Protein AF-A0A6C0DXR7-F1 (afdb_monomer_lite)

Secondary structure (DSSP, 8-state):
---HHHHHHHHHHS-HHHHHHHHHHH-HHHHHHHHHHHHHHHHTHHHHHHHHHHHHH-TT--S-HHHHHHHHHHHHHHHHHHHHHHHHTSTT-----GGGSSS--

Structure (mmCIF, N/CA/C/O backbone):
data_AF-A0A6C0DXR7-F1
#
_entry.id   AF-A0A6C0DXR7-F1
#
loop_
_atom_site.group_PDB
_atom_site.id
_atom_site.type_symbol
_atom_site.label_atom_id
_atom_site.label_alt_id
_atom_site.label_comp_id
_atom_site.label_asym_id
_atom_site.label_entity_id
_atom_site.label_seq_id
_atom_site.pdbx_PDB_ins_code
_atom_site.Cartn_x
_atom_site.Cartn_y
_atom_site.Cartn_z
_atom_site.occupancy
_atom_site.B_iso_or_equiv
_atom_site.auth_seq_id
_atom_site.auth_comp_id
_atom_site.auth_asym_id
_atom_site.auth_atom_id
_atom_site.pdbx_PDB_model_num
ATOM 1 N N . MET A 1 1 ? -0.150 15.541 30.740 1.00 48.19 1 MET A N 1
ATOM 2 C CA . MET A 1 1 ? -0.244 15.213 29.303 1.00 48.19 1 MET A CA 1
ATOM 3 C C . MET A 1 1 ? 1.133 14.755 28.871 1.00 48.19 1 MET A C 1
ATOM 5 O O . MET A 1 1 ? 2.091 15.410 29.255 1.00 48.19 1 MET A O 1
ATOM 9 N N . MET A 1 2 ? 1.237 13.600 28.217 1.00 57.97 2 MET A N 1
ATOM 10 C CA . MET A 1 2 ? 2.520 13.072 27.741 1.00 57.97 2 MET A CA 1
ATOM 11 C C . MET A 1 2 ? 2.942 13.872 26.506 1.00 57.97 2 MET A C 1
ATOM 13 O O . MET A 1 2 ? 2.098 14.107 25.642 1.00 57.97 2 MET A O 1
ATOM 17 N N . ASN A 1 3 ? 4.187 14.348 26.462 1.00 74.56 3 ASN A N 1
ATOM 18 C CA . ASN A 1 3 ? 4.660 15.203 25.374 1.00 74.56 3 ASN A CA 1
ATOM 19 C C . ASN A 1 3 ? 4.837 14.384 24.088 1.00 74.56 3 ASN A C 1
ATOM 21 O O . ASN A 1 3 ? 5.192 13.206 24.133 1.00 74.56 3 ASN A O 1
ATOM 25 N N . ASP A 1 4 ? 4.658 15.017 22.927 1.00 69.50 4 ASP A N 1
ATOM 26 C CA . ASP A 1 4 ? 4.843 14.364 21.620 1.00 69.50 4 ASP A CA 1
ATOM 27 C C . ASP A 1 4 ? 6.261 13.786 21.445 1.00 69.50 4 ASP A C 1
ATOM 29 O O . ASP A 1 4 ? 6.450 12.758 20.793 1.00 69.50 4 ASP A O 1
ATOM 33 N N . MET A 1 5 ? 7.249 14.392 22.111 1.00 68.38 5 MET A N 1
ATOM 34 C CA . MET A 1 5 ? 8.630 13.906 22.173 1.00 68.38 5 MET A CA 1
ATOM 35 C C . MET A 1 5 ? 8.752 12.573 22.930 1.00 68.38 5 MET A C 1
ATOM 37 O O . MET A 1 5 ? 9.492 11.686 22.500 1.00 68.38 5 MET A O 1
ATOM 41 N N . ASP A 1 6 ? 7.985 12.386 24.008 1.00 68.56 6 ASP A N 1
ATOM 42 C CA . ASP A 1 6 ? 7.963 11.126 24.757 1.00 68.56 6 ASP A CA 1
ATOM 43 C C . ASP A 1 6 ? 7.334 10.014 23.912 1.00 68.56 6 ASP A C 1
ATOM 45 O O . ASP A 1 6 ? 7.798 8.876 23.927 1.00 68.56 6 ASP A O 1
ATOM 49 N N . LYS A 1 7 ? 6.307 10.343 23.119 1.00 67.00 7 LYS A N 1
ATOM 50 C CA . LYS A 1 7 ? 5.664 9.399 22.198 1.00 67.00 7 LYS A CA 1
ATOM 51 C C . LYS A 1 7 ? 6.603 8.964 21.068 1.00 67.00 7 LYS A C 1
ATOM 53 O O . LYS A 1 7 ? 6.670 7.771 20.780 1.00 67.00 7 LYS A O 1
ATOM 58 N N . LEU A 1 8 ? 7.341 9.903 20.471 1.00 70.81 8 LEU A N 1
ATOM 59 C CA . LEU A 1 8 ? 8.333 9.618 19.428 1.00 70.81 8 LEU A CA 1
ATOM 60 C C . LEU A 1 8 ? 9.482 8.753 19.963 1.00 70.81 8 LEU A C 1
ATOM 62 O O . LEU A 1 8 ? 9.859 7.760 19.347 1.00 70.81 8 LEU A O 1
ATOM 66 N N . THR A 1 9 ? 9.990 9.092 21.148 1.00 75.06 9 THR A N 1
ATOM 67 C CA . THR A 1 9 ? 11.027 8.311 21.837 1.00 75.06 9 THR A CA 1
ATOM 68 C C . THR A 1 9 ? 10.540 6.880 22.070 1.00 75.06 9 THR A C 1
ATOM 70 O O . THR A 1 9 ? 11.209 5.907 21.734 1.00 75.06 9 THR A O 1
ATOM 73 N N . MET A 1 10 ? 9.316 6.730 22.565 1.00 74.19 10 MET A N 1
ATOM 74 C CA . MET A 1 10 ? 8.694 5.428 22.776 1.00 74.19 10 MET A CA 1
ATOM 75 C C . MET A 1 10 ? 8.510 4.622 21.480 1.00 74.19 10 MET A C 1
ATOM 77 O O . MET A 1 10 ? 8.690 3.407 21.501 1.00 74.19 10 MET A O 1
ATOM 81 N N . GLU A 1 11 ? 8.193 5.267 20.358 1.00 68.06 11 GLU A N 1
ATOM 82 C CA . GLU A 1 11 ? 8.079 4.623 19.042 1.00 68.06 11 GLU A CA 1
ATOM 83 C C . GLU A 1 11 ? 9.422 4.101 18.517 1.00 68.06 11 GLU A C 1
ATOM 85 O O . GLU A 1 11 ? 9.471 3.032 17.910 1.00 68.06 11 GLU A O 1
ATOM 90 N N . MET A 1 12 ? 10.513 4.816 18.800 1.00 69.50 12 MET A N 1
ATOM 91 C CA . MET A 1 12 ? 11.860 4.422 18.386 1.00 69.50 12 MET A CA 1
ATOM 92 C C . MET A 1 12 ? 12.477 3.341 19.284 1.00 69.50 12 MET A C 1
ATOM 94 O O . MET A 1 12 ? 13.172 2.459 18.782 1.00 69.50 12 MET A O 1
ATOM 98 N N . PHE A 1 13 ? 12.231 3.384 20.599 1.00 73.38 13 PHE A N 1
ATOM 99 C CA . PHE A 1 13 ? 12.910 2.510 21.565 1.00 73.38 13 PHE A CA 1
ATOM 100 C C . PHE A 1 13 ? 12.098 1.286 22.016 1.00 73.38 13 PHE A C 1
ATOM 102 O O . PHE A 1 13 ? 12.690 0.303 22.470 1.00 73.38 13 PHE A O 1
ATOM 109 N N . MET A 1 14 ? 10.763 1.286 21.914 1.00 73.81 14 MET A N 1
ATOM 110 C CA . MET A 1 14 ? 9.966 0.116 22.302 1.00 73.81 14 MET A CA 1
ATOM 111 C C . MET A 1 14 ? 9.796 -0.886 21.158 1.00 73.81 14 MET A C 1
ATOM 113 O O . MET A 1 14 ? 9.553 -0.545 20.006 1.00 73.81 14 MET A O 1
ATOM 117 N N . ASN A 1 15 ? 9.813 -2.176 21.505 1.00 71.12 15 ASN A N 1
ATOM 118 C CA . ASN A 1 15 ? 9.397 -3.235 20.587 1.00 71.12 15 ASN A CA 1
ATOM 119 C C . ASN A 1 15 ? 7.948 -2.989 20.122 1.00 71.12 15 ASN A C 1
ATOM 121 O O . ASN A 1 15 ? 7.095 -2.665 20.952 1.00 71.12 15 ASN A O 1
ATOM 125 N N . LYS A 1 16 ? 7.644 -3.241 18.837 1.00 71.06 16 LYS A N 1
ATOM 126 C CA . LYS A 1 16 ? 6.296 -3.120 18.245 1.00 71.06 16 LYS A CA 1
ATOM 127 C C . LYS A 1 16 ? 5.187 -3.687 19.138 1.00 71.06 16 LYS A C 1
ATOM 129 O O . LYS A 1 16 ? 4.140 -3.069 19.259 1.00 71.06 16 LYS A O 1
ATOM 134 N N . LYS A 1 17 ? 5.410 -4.820 19.821 1.00 70.88 17 LYS A N 1
ATOM 135 C CA . LYS A 1 17 ? 4.423 -5.422 20.744 1.00 70.88 17 LYS A CA 1
ATOM 136 C C . LYS A 1 17 ? 4.162 -4.582 22.002 1.00 70.88 17 LYS A C 1
ATOM 138 O O . LYS A 1 17 ? 3.028 -4.517 22.471 1.00 70.88 17 LYS A O 1
ATOM 143 N N . LEU A 1 18 ? 5.210 -3.985 22.566 1.00 70.06 18 LEU A N 1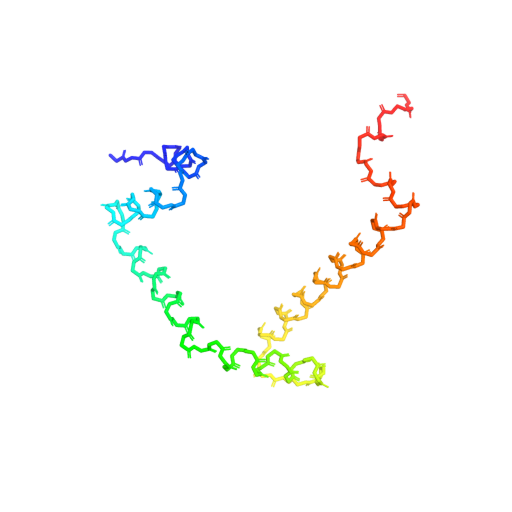
ATOM 144 C CA . LEU A 1 18 ? 5.124 -3.133 23.755 1.00 70.06 18 LEU A CA 1
ATOM 145 C C . LEU A 1 18 ? 4.522 -1.774 23.400 1.00 70.06 18 LEU A C 1
ATOM 147 O O . LEU A 1 18 ? 3.645 -1.303 24.118 1.00 70.06 18 LEU A O 1
ATOM 151 N N . TYR A 1 19 ? 4.907 -1.220 22.247 1.00 71.31 19 TYR A N 1
ATOM 152 C CA . TYR A 1 19 ? 4.289 -0.023 21.686 1.00 71.31 19 TYR A CA 1
ATOM 153 C C . TYR A 1 19 ? 2.788 -0.233 21.438 1.00 71.31 19 TYR A C 1
ATOM 155 O O . TYR A 1 19 ? 1.981 0.587 21.857 1.00 71.31 19 TYR A O 1
ATOM 163 N N . HIS A 1 20 ? 2.384 -1.382 20.881 1.00 67.06 20 HIS A N 1
ATOM 164 C CA . HIS A 1 20 ? 0.967 -1.710 20.656 1.00 67.06 20 HIS A CA 1
ATOM 165 C C . HIS A 1 20 ? 0.146 -1.691 21.954 1.00 67.06 20 HIS A C 1
ATOM 167 O O . HIS A 1 20 ? -0.895 -1.042 22.016 1.00 67.06 20 HIS A O 1
ATOM 173 N N . ARG A 1 21 ? 0.649 -2.333 23.021 1.00 70.44 21 ARG A N 1
ATOM 174 C CA . ARG A 1 21 ? 0.016 -2.305 24.358 1.00 70.44 21 ARG A CA 1
ATOM 175 C C . ARG A 1 21 ? 0.011 -0.912 24.984 1.00 70.44 21 ARG A C 1
ATOM 177 O O . ARG A 1 21 ? -0.868 -0.592 25.779 1.00 70.44 21 ARG A O 1
ATOM 184 N N . PHE A 1 22 ? 1.019 -0.100 24.689 1.00 70.31 22 PHE A N 1
ATOM 185 C CA . PHE A 1 22 ? 1.093 1.274 25.166 1.00 70.31 22 PHE A CA 1
ATOM 186 C C . PHE A 1 22 ? 0.041 2.157 24.481 1.00 70.31 22 PHE A C 1
ATOM 188 O O . PHE A 1 22 ? -0.657 2.903 25.166 1.00 70.31 22 PHE A O 1
ATOM 195 N N . ILE A 1 23 ? -0.138 2.023 23.164 1.00 68.06 23 ILE A N 1
ATOM 196 C CA . ILE A 1 23 ? -1.181 2.726 22.406 1.00 68.06 23 ILE A CA 1
ATOM 197 C C . ILE A 1 23 ? -2.576 2.268 22.841 1.00 68.06 23 ILE A C 1
ATOM 199 O O . ILE A 1 23 ? -3.433 3.113 23.056 1.00 68.06 23 ILE A O 1
ATOM 203 N N . GLU A 1 24 ? -2.781 0.972 23.092 1.00 67.56 24 GLU A N 1
ATOM 204 C CA . GLU A 1 24 ? -4.029 0.441 23.664 1.00 67.56 24 GLU A CA 1
ATOM 205 C C . GLU A 1 24 ? -4.403 1.117 24.996 1.00 67.56 24 GLU A C 1
ATOM 207 O O . GLU A 1 24 ? -5.571 1.411 25.239 1.00 67.56 24 GLU A O 1
ATOM 212 N N . LYS A 1 25 ? -3.412 1.407 25.852 1.00 68.31 25 LYS A N 1
ATOM 213 C CA . LYS A 1 25 ? -3.622 2.081 27.145 1.00 68.31 25 LYS A CA 1
ATOM 214 C C . LYS A 1 25 ? -3.749 3.601 27.041 1.00 68.31 25 LYS A C 1
ATOM 216 O O . LYS A 1 25 ? -4.437 4.201 27.861 1.00 68.31 25 LYS A O 1
ATOM 221 N N . THR A 1 26 ? -3.050 4.219 26.092 1.00 71.94 26 THR A N 1
ATOM 222 C CA . THR A 1 26 ? -2.914 5.684 25.999 1.00 71.94 26 THR A CA 1
ATOM 223 C C . THR A 1 26 ? -3.970 6.302 25.085 1.00 71.94 26 THR A C 1
ATOM 225 O O . THR A 1 26 ? -4.456 7.394 25.365 1.00 71.94 26 THR A O 1
ATOM 228 N N . ASP A 1 27 ? -4.353 5.606 24.012 1.00 69.00 27 ASP A N 1
ATOM 229 C CA . ASP A 1 27 ? -5.386 6.027 23.064 1.00 69.00 27 ASP A CA 1
ATOM 230 C C . ASP A 1 27 ? -6.143 4.801 22.504 1.00 69.00 27 ASP A C 1
ATOM 232 O O . ASP A 1 27 ? -5.853 4.309 21.403 1.00 69.00 27 ASP A O 1
ATOM 236 N N . PRO A 1 28 ? -7.141 4.296 23.254 1.00 71.94 28 PRO A N 1
ATOM 237 C CA . PRO A 1 28 ? -7.924 3.128 22.855 1.00 71.94 28 PRO A CA 1
ATOM 238 C C . PRO A 1 28 ? -8.682 3.335 21.536 1.00 71.94 28 PRO A C 1
ATOM 240 O O . PRO A 1 28 ? -8.952 2.369 20.826 1.00 71.94 28 PRO A O 1
ATOM 243 N N . LYS A 1 29 ? -9.016 4.588 21.186 1.00 74.50 29 LYS A N 1
ATOM 244 C CA . LYS A 1 29 ? -9.726 4.921 19.944 1.00 74.50 29 LYS A CA 1
ATOM 245 C C . LYS A 1 29 ? -8.838 4.708 18.725 1.00 74.50 29 LYS A C 1
ATOM 247 O O . LYS A 1 29 ? -9.239 3.994 17.810 1.00 74.50 29 LYS A O 1
ATOM 252 N N . LYS A 1 30 ? -7.619 5.257 18.727 1.00 70.75 30 LYS A N 1
ATOM 253 C CA . LYS A 1 30 ? -6.665 5.036 17.623 1.00 70.75 30 LYS A CA 1
ATOM 254 C C . LYS A 1 30 ? -6.278 3.573 17.483 1.00 70.75 30 LYS A C 1
ATOM 256 O O . LYS A 1 30 ? -6.099 3.085 16.369 1.00 70.75 30 LYS A O 1
ATOM 261 N N . TYR A 1 31 ? -6.170 2.870 18.606 1.00 73.62 31 TYR A N 1
ATOM 262 C CA . TYR A 1 31 ? -5.941 1.433 18.603 1.00 73.62 31 TYR A CA 1
ATOM 263 C C . TYR A 1 31 ? -7.075 0.672 17.898 1.00 73.62 31 TYR A C 1
ATOM 265 O O . TYR A 1 31 ? -6.813 -0.162 17.031 1.00 73.62 31 TYR A O 1
ATOM 273 N N . ASP A 1 32 ? -8.332 0.979 18.223 1.00 75.19 32 ASP A N 1
ATOM 274 C CA . ASP A 1 32 ? -9.495 0.330 17.611 1.00 75.19 32 ASP A CA 1
ATOM 275 C C . ASP A 1 32 ? -9.653 0.678 16.121 1.00 75.19 32 ASP A C 1
ATOM 277 O O . ASP A 1 32 ? -9.976 -0.192 15.307 1.00 75.19 32 ASP A O 1
ATOM 281 N N . GLU A 1 33 ? -9.336 1.912 15.722 1.00 77.56 33 GLU A N 1
ATOM 282 C CA . GLU A 1 33 ? -9.286 2.328 14.314 1.00 77.56 33 GLU A CA 1
ATOM 283 C C . GLU A 1 33 ? -8.231 1.535 13.529 1.00 77.56 33 GLU A C 1
ATOM 285 O O . GLU A 1 33 ? -8.531 0.988 12.463 1.00 77.56 33 GLU A O 1
ATOM 290 N N . GLN A 1 34 ? -7.019 1.386 14.076 1.00 76.31 34 GLN A N 1
ATOM 291 C CA . GLN A 1 34 ? -5.957 0.579 13.465 1.00 76.31 34 GLN A CA 1
ATOM 292 C C . GLN A 1 34 ? -6.342 -0.899 13.369 1.00 76.31 34 GLN A C 1
ATOM 294 O O . GLN A 1 34 ? -6.150 -1.528 12.326 1.00 76.31 34 GLN A O 1
ATOM 299 N N . GLN A 1 35 ? -6.925 -1.466 14.426 1.00 79.06 35 GLN A N 1
ATOM 300 C CA . GLN A 1 35 ? -7.388 -2.854 14.413 1.00 79.06 35 GLN A CA 1
ATOM 301 C C . GLN A 1 35 ? -8.537 -3.056 13.423 1.00 79.06 35 GLN A C 1
ATOM 303 O O . GLN A 1 35 ? -8.582 -4.064 12.715 1.00 79.06 35 GLN A O 1
ATOM 308 N N . THR A 1 36 ? -9.443 -2.086 13.313 1.00 80.88 36 THR A N 1
ATOM 309 C CA . THR A 1 36 ? -10.536 -2.104 12.341 1.00 80.88 36 THR A CA 1
ATOM 310 C C . THR A 1 36 ? -10.014 -2.024 10.916 1.00 80.88 36 THR A C 1
ATOM 312 O O . THR A 1 36 ? -10.465 -2.800 10.073 1.00 80.88 36 THR A O 1
ATOM 315 N N . TYR A 1 37 ? -9.025 -1.170 10.654 1.00 79.81 37 TYR A N 1
ATOM 316 C CA . TYR A 1 37 ? -8.333 -1.117 9.373 1.00 79.81 37 TYR A CA 1
ATOM 317 C C . TYR A 1 37 ? -7.693 -2.467 9.024 1.00 79.81 37 TYR A C 1
ATOM 319 O O . TYR A 1 37 ? -7.987 -3.024 7.968 1.00 79.81 37 TYR A O 1
ATOM 327 N N . ILE A 1 38 ? -6.911 -3.059 9.935 1.00 82.88 38 ILE A N 1
ATOM 328 C CA . ILE A 1 38 ? -6.267 -4.368 9.726 1.00 82.88 38 ILE A CA 1
ATOM 329 C C . ILE A 1 38 ? -7.312 -5.464 9.478 1.00 82.88 38 ILE A C 1
ATOM 331 O O . ILE A 1 38 ? -7.150 -6.302 8.590 1.00 82.88 38 ILE A O 1
ATOM 335 N N . ARG A 1 39 ? -8.407 -5.465 10.243 1.00 85.94 39 ARG A N 1
ATOM 336 C CA . ARG A 1 39 ? -9.519 -6.409 10.082 1.00 85.94 39 ARG A CA 1
ATOM 337 C C . ARG A 1 39 ? -10.199 -6.253 8.725 1.00 85.94 39 ARG A C 1
ATOM 339 O O . ARG A 1 39 ? -10.463 -7.258 8.072 1.00 85.94 39 ARG A O 1
ATOM 346 N N . ASN A 1 40 ? -10.463 -5.024 8.290 1.00 82.31 40 ASN A N 1
ATOM 347 C CA . ASN A 1 40 ? -11.058 -4.750 6.984 1.00 82.31 40 ASN A CA 1
ATOM 348 C C . ASN A 1 40 ? -10.108 -5.143 5.850 1.00 82.31 40 ASN A C 1
ATOM 350 O O . ASN A 1 40 ? -10.545 -5.773 4.892 1.00 82.31 40 ASN A O 1
ATOM 354 N N . MET A 1 41 ? -8.813 -4.865 5.994 1.00 84.06 41 MET A N 1
ATOM 355 C CA . MET A 1 41 ? -7.785 -5.282 5.043 1.00 84.06 41 MET A CA 1
ATOM 356 C C . MET A 1 41 ? -7.762 -6.807 4.889 1.00 84.06 41 MET A C 1
ATOM 358 O O . MET A 1 41 ? -7.785 -7.303 3.769 1.00 84.06 41 MET A O 1
ATOM 362 N N . LYS A 1 42 ? -7.813 -7.560 5.997 1.00 85.44 42 LYS A N 1
ATOM 363 C CA . LYS A 1 42 ? -7.925 -9.029 5.965 1.00 85.44 42 LYS A CA 1
ATOM 364 C C . LYS A 1 42 ? -9.240 -9.498 5.341 1.00 85.44 42 LYS A C 1
ATOM 366 O O . LYS A 1 42 ? -9.237 -10.401 4.515 1.00 85.44 42 LYS A O 1
ATOM 371 N N . LYS A 1 43 ? -10.365 -8.868 5.696 1.00 89.44 43 LYS A N 1
ATOM 372 C CA . LYS A 1 43 ? -11.697 -9.208 5.167 1.00 89.44 43 LYS A CA 1
ATOM 373 C C . LYS A 1 43 ? -11.791 -9.014 3.652 1.00 89.44 43 LYS A C 1
ATOM 375 O O . LYS A 1 43 ? -12.459 -9.792 2.980 1.00 89.44 43 LYS A O 1
ATOM 380 N N . TYR A 1 44 ? -11.160 -7.970 3.121 1.00 89.56 44 TYR A N 1
ATOM 381 C CA . TYR A 1 44 ? -11.196 -7.635 1.698 1.00 89.56 44 TYR A CA 1
ATOM 382 C C . TYR A 1 44 ? -9.945 -8.078 0.935 1.00 89.56 44 TYR A C 1
ATOM 384 O O . TYR A 1 44 ? -9.834 -7.763 -0.246 1.00 89.56 44 TYR A O 1
ATOM 392 N N . GLN A 1 45 ? -9.042 -8.837 1.560 1.00 87.75 45 GLN A N 1
ATOM 393 C CA . GLN A 1 45 ? -7.756 -9.237 0.984 1.00 87.75 45 GLN A CA 1
ATOM 394 C C . GLN A 1 45 ? -7.905 -9.874 -0.403 1.00 87.75 45 GLN A C 1
ATOM 396 O O . GLN A 1 45 ? -7.241 -9.456 -1.347 1.00 87.75 45 GLN A O 1
ATOM 401 N N . GLU A 1 46 ? -8.805 -10.846 -0.551 1.00 88.62 46 GLU A N 1
ATOM 402 C CA . GLU A 1 46 ? -9.028 -11.524 -1.834 1.00 88.62 46 GLU A CA 1
ATOM 403 C C . GLU A 1 46 ? -9.563 -10.573 -2.912 1.00 88.62 46 GLU A C 1
ATOM 405 O O . GLU A 1 46 ? -9.165 -10.654 -4.073 1.00 88.62 46 GLU A O 1
ATOM 410 N N . LYS A 1 47 ? -10.430 -9.629 -2.527 1.00 86.94 47 LYS A N 1
ATOM 411 C CA . LYS A 1 47 ? -10.976 -8.626 -3.451 1.00 86.94 47 LYS A CA 1
ATOM 412 C C . LYS A 1 47 ? -9.910 -7.627 -3.885 1.00 86.94 47 LYS A C 1
ATOM 414 O O . LYS A 1 47 ? -9.855 -7.297 -5.063 1.00 86.94 47 LYS A O 1
ATOM 419 N N . ILE A 1 48 ? -9.055 -7.191 -2.958 1.00 87.00 48 ILE A N 1
ATOM 420 C CA . ILE A 1 48 ? -7.913 -6.314 -3.250 1.00 87.00 48 ILE A CA 1
ATOM 421 C C . ILE A 1 48 ? -6.974 -7.015 -4.235 1.00 87.00 48 ILE A C 1
ATOM 423 O O . ILE A 1 48 ? -6.658 -6.446 -5.272 1.00 87.00 48 ILE A O 1
ATOM 427 N N . LEU A 1 49 ? -6.612 -8.275 -3.973 1.00 87.81 49 LEU A N 1
ATOM 428 C CA . LEU A 1 49 ? -5.760 -9.060 -4.871 1.00 87.81 49 LEU A CA 1
ATOM 429 C C . LEU A 1 49 ? -6.384 -9.244 -6.258 1.00 87.81 49 LEU A C 1
ATOM 431 O O . LEU A 1 49 ? -5.684 -9.133 -7.261 1.00 87.81 49 LEU A O 1
ATOM 435 N N . SER A 1 50 ? -7.689 -9.509 -6.325 1.00 87.31 50 SER A N 1
ATOM 436 C CA . SER A 1 50 ? -8.409 -9.623 -7.596 1.00 87.31 50 SER A CA 1
ATOM 437 C C . SER A 1 50 ? -8.372 -8.315 -8.387 1.00 87.31 50 SER A C 1
ATOM 439 O O . SER A 1 50 ? -8.061 -8.329 -9.574 1.00 87.31 50 SER A O 1
ATOM 441 N N . ILE A 1 51 ? -8.614 -7.181 -7.726 1.00 84.56 51 ILE A N 1
ATOM 442 C CA . ILE A 1 51 ? -8.535 -5.855 -8.346 1.00 84.56 51 ILE A CA 1
ATOM 443 C C . ILE A 1 51 ? -7.115 -5.578 -8.848 1.00 84.56 51 ILE A C 1
ATOM 445 O O . ILE A 1 51 ? -6.938 -5.186 -9.996 1.00 84.56 51 ILE A O 1
ATOM 449 N N . THR A 1 52 ? -6.097 -5.836 -8.027 1.00 85.19 52 THR A N 1
ATOM 450 C CA . THR A 1 52 ? -4.692 -5.676 -8.417 1.00 85.19 52 THR A CA 1
ATOM 451 C C . THR A 1 52 ? -4.333 -6.528 -9.634 1.00 85.19 52 THR A C 1
ATOM 453 O O . THR A 1 52 ? -3.688 -6.025 -10.546 1.00 85.19 52 THR A O 1
ATOM 456 N N . ARG A 1 53 ? -4.779 -7.791 -9.699 1.00 85.12 53 ARG A N 1
ATOM 457 C CA . ARG A 1 53 ? -4.569 -8.640 -10.886 1.00 85.12 53 ARG A CA 1
ATOM 458 C C . ARG A 1 53 ? -5.230 -8.056 -12.124 1.00 85.12 53 ARG A C 1
ATOM 460 O O . ARG A 1 53 ? -4.576 -7.943 -13.151 1.00 85.12 53 ARG A O 1
ATOM 467 N N . GLN A 1 54 ? -6.482 -7.623 -12.008 1.00 83.44 54 GLN A N 1
ATOM 468 C CA . GLN A 1 54 ? -7.202 -7.013 -13.123 1.00 83.44 54 GLN A CA 1
ATOM 469 C C . GLN A 1 54 ? -6.513 -5.738 -13.632 1.00 83.44 54 GLN A C 1
ATOM 471 O O . GLN A 1 54 ? -6.476 -5.514 -14.837 1.00 83.44 54 GLN A O 1
ATOM 476 N N . TYR A 1 55 ? -5.920 -4.939 -12.741 1.00 81.88 55 TYR A N 1
ATOM 477 C CA . TYR A 1 55 ? -5.117 -3.778 -13.128 1.00 81.88 55 TYR A CA 1
ATOM 478 C C . TYR A 1 55 ? -3.812 -4.138 -13.845 1.00 81.88 55 TYR A C 1
ATOM 480 O O . TYR A 1 55 ? -3.404 -3.425 -14.759 1.00 81.88 55 TYR A O 1
ATOM 488 N N . LEU A 1 56 ? -3.148 -5.223 -13.435 1.00 80.19 56 LEU A N 1
ATOM 489 C CA . LEU A 1 56 ? -1.935 -5.707 -14.101 1.00 80.19 56 LEU A CA 1
ATOM 490 C C . LEU A 1 56 ? -2.244 -6.311 -15.477 1.00 80.19 56 LEU A C 1
ATOM 492 O O . LEU A 1 56 ? -1.479 -6.116 -16.415 1.00 80.19 56 LEU A O 1
ATOM 496 N N . GLU A 1 57 ? -3.363 -7.025 -15.600 1.00 82.00 57 GLU A N 1
ATOM 497 C CA . GLU A 1 57 ? -3.812 -7.637 -16.855 1.00 82.00 57 GLU A CA 1
ATOM 498 C C . GLU A 1 57 ? -4.364 -6.600 -17.842 1.00 82.00 57 GLU A C 1
ATOM 500 O O . GLU A 1 57 ? -4.173 -6.735 -19.049 1.00 82.00 57 GLU A O 1
ATOM 505 N N . ASN A 1 58 ? -5.029 -5.553 -17.342 1.00 79.69 58 ASN A N 1
ATOM 506 C CA . ASN A 1 58 ? -5.608 -4.483 -18.149 1.00 79.69 58 ASN A CA 1
ATOM 507 C C . ASN A 1 58 ? -5.186 -3.096 -17.635 1.00 79.69 58 ASN A C 1
ATOM 509 O O . ASN A 1 58 ? -5.886 -2.501 -16.811 1.00 79.69 58 ASN A O 1
ATOM 513 N N . PRO A 1 59 ? -4.122 -2.502 -18.210 1.00 70.38 59 PRO A N 1
ATOM 514 C CA . PRO A 1 59 ? -3.645 -1.162 -17.847 1.00 70.38 59 PRO A CA 1
ATOM 515 C C . PRO A 1 59 ? -4.663 -0.035 -18.090 1.00 70.38 59 PRO A C 1
ATOM 517 O O . PRO A 1 59 ? -4.517 1.068 -17.568 1.00 70.38 59 PRO A O 1
ATOM 520 N N . HIS A 1 60 ? -5.691 -0.295 -18.903 1.00 69.88 60 HIS A N 1
ATOM 521 C CA . HIS A 1 60 ? -6.763 0.652 -19.219 1.00 69.88 60 HIS A CA 1
ATOM 522 C C . HIS A 1 60 ? -8.017 0.469 -18.358 1.00 69.88 60 HIS A C 1
ATOM 524 O O . HIS A 1 60 ? -8.982 1.218 -18.526 1.00 69.88 60 HIS A O 1
ATOM 530 N N . LEU A 1 61 ? -8.036 -0.515 -17.454 1.00 73.69 61 LEU A N 1
ATOM 531 C CA . LEU A 1 61 ? -9.166 -0.717 -16.561 1.00 73.69 61 LEU A CA 1
ATOM 532 C C . LEU A 1 61 ? -9.278 0.485 -15.618 1.00 73.69 61 LEU A C 1
ATOM 534 O O . LEU A 1 61 ? -8.351 0.796 -14.878 1.00 73.69 61 LEU A O 1
ATOM 538 N N . GLN A 1 62 ? -10.423 1.163 -15.636 1.00 70.62 62 GLN A N 1
ATOM 539 C CA . GLN A 1 62 ? -10.706 2.257 -14.713 1.00 70.62 62 GLN A CA 1
ATOM 540 C C . GLN A 1 62 ? -11.783 1.826 -13.724 1.00 70.62 62 GLN A C 1
ATOM 542 O O . GLN A 1 62 ? -12.954 1.739 -14.082 1.00 70.62 62 GLN A O 1
ATOM 547 N N . ILE A 1 63 ? -11.386 1.573 -12.476 1.00 72.62 63 ILE A N 1
ATOM 548 C CA . ILE A 1 63 ? -12.335 1.328 -11.381 1.00 72.62 63 ILE A CA 1
ATOM 549 C C . ILE A 1 63 ? -12.684 2.659 -10.714 1.00 72.62 63 ILE A C 1
ATOM 551 O O . ILE A 1 63 ? -13.845 3.058 -10.689 1.00 72.62 63 ILE A O 1
ATOM 555 N N . THR A 1 64 ? -11.674 3.386 -10.229 1.00 80.50 64 THR A N 1
ATOM 556 C CA . THR A 1 64 ? -11.800 4.783 -9.792 1.00 80.50 64 THR A CA 1
ATOM 557 C C . THR A 1 64 ? -10.537 5.558 -10.162 1.00 80.50 64 THR A C 1
ATOM 559 O O . THR A 1 64 ? -9.444 4.993 -10.209 1.00 80.50 64 THR A O 1
ATOM 562 N N . THR A 1 65 ? -10.665 6.863 -10.412 1.00 79.25 65 THR A N 1
ATOM 563 C CA . THR A 1 65 ? -9.525 7.728 -10.770 1.00 79.25 65 THR A CA 1
ATOM 564 C C . THR A 1 65 ? -8.435 7.721 -9.697 1.00 79.25 65 THR A C 1
ATOM 566 O O . THR A 1 65 ? -7.253 7.658 -10.023 1.00 79.25 65 THR A O 1
ATOM 569 N N . GLU A 1 66 ? -8.836 7.728 -8.425 1.00 80.88 66 GLU A N 1
ATOM 570 C CA . GLU A 1 66 ? -7.923 7.703 -7.279 1.00 80.88 66 GLU A CA 1
ATOM 571 C C . GLU A 1 66 ? -7.154 6.378 -7.186 1.00 80.88 66 GLU A C 1
ATOM 573 O O . GLU A 1 66 ? -5.929 6.384 -7.061 1.00 80.88 66 GLU A O 1
ATOM 578 N N . LEU A 1 67 ? -7.840 5.235 -7.333 1.00 79.81 67 LEU A N 1
ATOM 579 C CA . LEU A 1 67 ? -7.175 3.930 -7.317 1.00 79.81 67 LEU A CA 1
ATOM 580 C C . LEU A 1 67 ? -6.223 3.767 -8.502 1.00 79.81 67 LEU A C 1
ATOM 582 O O . LEU A 1 67 ? -5.137 3.232 -8.315 1.00 79.81 67 LEU A O 1
ATOM 586 N N . ASN A 1 68 ? -6.576 4.268 -9.689 1.00 80.31 68 ASN A N 1
ATOM 587 C CA . ASN A 1 68 ? -5.698 4.210 -10.861 1.00 80.31 68 ASN A CA 1
ATOM 588 C C . ASN A 1 68 ? -4.384 4.964 -10.630 1.00 80.31 68 ASN A C 1
ATOM 590 O O . ASN A 1 68 ? -3.314 4.446 -10.946 1.00 80.31 68 ASN A O 1
ATOM 594 N N . GLN A 1 69 ? -4.464 6.191 -10.103 1.00 82.88 69 GLN A N 1
ATOM 595 C CA . GLN A 1 69 ? -3.285 7.020 -9.842 1.00 82.88 69 GLN A CA 1
ATOM 596 C C . GLN A 1 69 ? -2.379 6.356 -8.804 1.00 82.88 69 GLN A C 1
ATOM 5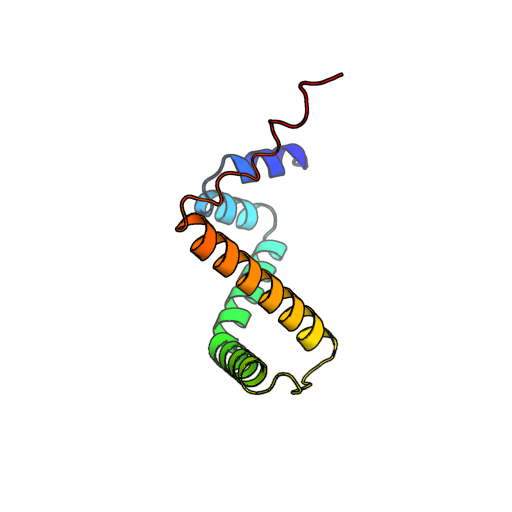98 O O . GLN A 1 69 ? -1.202 6.116 -9.076 1.00 82.88 69 GLN A O 1
ATOM 603 N N . MET A 1 70 ? -2.959 5.955 -7.670 1.00 85.75 70 MET A N 1
ATOM 604 C CA . MET A 1 70 ? -2.227 5.282 -6.597 1.00 85.75 70 MET A CA 1
ATOM 605 C C . MET A 1 70 ? -1.612 3.958 -7.056 1.00 85.75 70 MET A C 1
ATOM 607 O O . MET A 1 70 ? -0.477 3.648 -6.700 1.00 85.75 70 MET A O 1
ATOM 611 N N . PHE A 1 71 ? -2.332 3.184 -7.871 1.00 84.44 71 PHE A N 1
ATOM 612 C CA . PHE A 1 71 ? -1.837 1.919 -8.398 1.00 84.44 71 PHE A CA 1
ATOM 613 C C . PHE A 1 71 ? -0.700 2.116 -9.405 1.00 84.44 71 PHE A C 1
ATOM 615 O O . PHE A 1 71 ? 0.307 1.418 -9.331 1.00 84.44 71 PHE A O 1
ATOM 622 N N . SER A 1 72 ? -0.813 3.099 -10.302 1.00 81.81 72 SER A N 1
ATOM 623 C CA . SER A 1 72 ? 0.260 3.463 -11.235 1.00 81.81 72 SER A CA 1
ATOM 624 C C . SER A 1 72 ? 1.542 3.827 -10.486 1.00 81.81 72 SER A C 1
ATOM 626 O O . SER A 1 72 ? 2.620 3.339 -10.825 1.00 81.81 72 SER A O 1
ATOM 628 N N . ASP A 1 73 ? 1.442 4.668 -9.460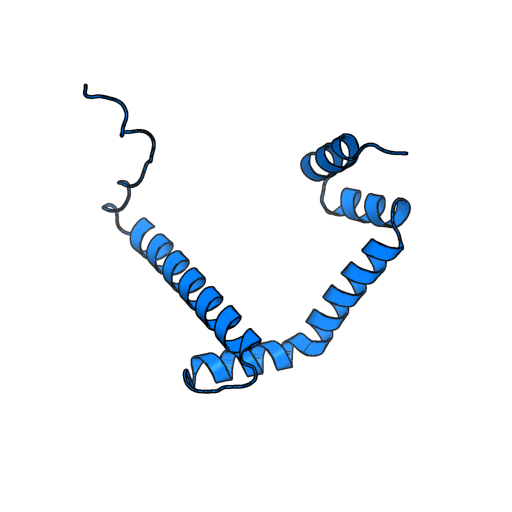 1.00 85.50 73 ASP A N 1
ATOM 629 C CA . ASP A 1 73 ? 2.617 5.115 -8.712 1.00 85.50 73 ASP A CA 1
ATOM 630 C C . ASP A 1 73 ? 3.208 3.997 -7.843 1.00 85.50 73 ASP A C 1
ATOM 632 O O . ASP A 1 73 ? 4.433 3.850 -7.774 1.00 85.50 73 ASP A O 1
ATOM 636 N N . TYR A 1 74 ? 2.358 3.135 -7.275 1.00 86.25 74 TYR A N 1
ATOM 637 C CA . TYR A 1 74 ? 2.783 1.885 -6.647 1.00 86.25 74 TYR A CA 1
ATOM 638 C C . TYR A 1 74 ? 3.565 0.999 -7.628 1.00 86.25 74 TYR A C 1
ATOM 640 O O . TYR A 1 74 ? 4.696 0.620 -7.332 1.00 86.25 74 TYR A O 1
ATOM 648 N N . CYS A 1 75 ? 3.032 0.740 -8.827 1.00 85.44 75 CYS A N 1
ATOM 649 C CA . CYS A 1 75 ? 3.705 -0.062 -9.848 1.00 85.44 75 CYS A CA 1
ATOM 650 C C . CYS A 1 75 ? 5.039 0.545 -10.291 1.00 85.44 75 CYS A C 1
ATOM 652 O O . CYS A 1 75 ? 6.025 -0.181 -10.361 1.00 85.44 75 CYS A O 1
ATOM 654 N N . LYS A 1 76 ? 5.115 1.862 -10.528 1.00 84.81 76 LYS A N 1
ATOM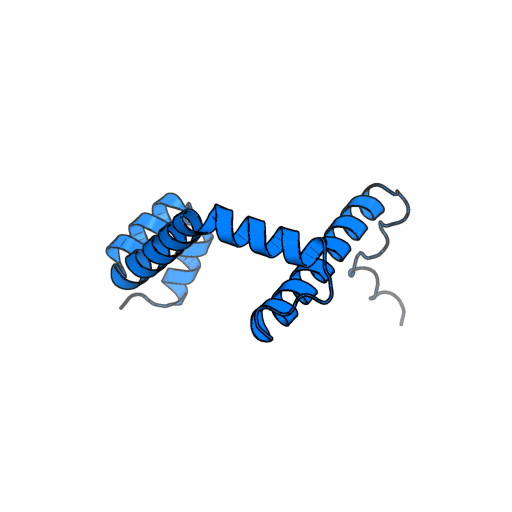 655 C CA . LYS A 1 76 ? 6.388 2.544 -10.838 1.00 84.81 76 LYS A CA 1
ATOM 656 C C . LYS A 1 76 ? 7.419 2.340 -9.733 1.00 84.81 76 LYS A C 1
ATOM 658 O O . LYS A 1 76 ? 8.591 2.118 -10.020 1.00 84.81 76 LYS A O 1
ATOM 663 N N . THR A 1 77 ? 6.982 2.406 -8.478 1.00 85.50 77 THR A N 1
ATOM 664 C CA . THR A 1 77 ? 7.859 2.233 -7.316 1.00 85.50 77 THR A CA 1
ATOM 665 C C . THR A 1 77 ? 8.330 0.787 -7.196 1.00 85.50 77 THR A C 1
ATOM 667 O O . THR A 1 77 ? 9.516 0.558 -6.979 1.00 85.50 77 THR A O 1
ATOM 670 N N . CYS A 1 78 ? 7.442 -0.188 -7.408 1.00 84.31 78 CYS A N 1
ATOM 671 C CA . CYS A 1 78 ? 7.800 -1.605 -7.469 1.00 84.31 78 CYS A CA 1
ATOM 672 C C . CYS A 1 78 ? 8.799 -1.889 -8.592 1.00 84.31 78 CYS A C 1
ATOM 674 O O . CYS A 1 78 ? 9.814 -2.525 -8.342 1.00 84.31 78 CYS A O 1
ATOM 676 N N . VAL A 1 79 ? 8.561 -1.370 -9.799 1.00 83.75 79 VAL A N 1
ATOM 677 C CA . VAL A 1 79 ? 9.481 -1.534 -10.933 1.00 83.75 79 VAL A CA 1
ATOM 678 C C . VAL A 1 79 ? 10.836 -0.912 -10.619 1.00 83.75 79 VAL A C 1
ATOM 680 O O . VAL A 1 79 ? 11.849 -1.568 -10.813 1.00 83.75 79 VAL A O 1
ATOM 683 N N . LYS A 1 80 ? 10.873 0.306 -10.066 1.00 82.94 80 LYS A N 1
ATOM 684 C CA . LYS A 1 80 ? 12.129 0.944 -9.652 1.00 82.94 80 LYS A CA 1
ATOM 685 C C . LYS A 1 80 ? 12.867 0.117 -8.598 1.00 82.94 80 LYS A C 1
ATOM 687 O O . LYS A 1 80 ? 14.081 -0.013 -8.676 1.00 82.94 80 LYS A O 1
ATOM 692 N N . TYR A 1 81 ? 12.150 -0.434 -7.621 1.00 82.88 81 TYR A N 1
ATOM 693 C CA . TYR A 1 81 ? 12.737 -1.300 -6.602 1.00 82.88 81 TYR A CA 1
ATOM 694 C C . TYR A 1 81 ? 13.335 -2.569 -7.218 1.00 82.88 81 TYR A C 1
ATOM 696 O O . TYR A 1 81 ? 14.491 -2.872 -6.950 1.00 82.88 81 TYR A O 1
ATOM 704 N N . PHE A 1 82 ? 12.599 -3.251 -8.100 1.00 81.06 82 PHE A N 1
ATOM 705 C CA . PHE A 1 82 ? 13.102 -4.440 -8.792 1.00 81.06 82 PHE A CA 1
ATOM 706 C C . PHE A 1 82 ? 14.283 -4.120 -9.708 1.00 81.06 82 PHE A C 1
ATOM 708 O O . PHE A 1 82 ? 15.244 -4.867 -9.719 1.00 81.06 82 PHE A O 1
ATOM 715 N N . GLN A 1 83 ? 14.275 -2.979 -10.400 1.00 80.19 83 GLN A N 1
ATOM 716 C CA . GLN A 1 83 ? 15.409 -2.532 -11.215 1.00 80.19 83 GLN A CA 1
ATOM 717 C C . GLN A 1 83 ? 16.658 -2.249 -10.379 1.00 80.19 83 GLN A C 1
ATOM 719 O O . GLN A 1 83 ? 17.762 -2.550 -10.815 1.00 80.19 83 GLN A O 1
ATOM 724 N N . VAL A 1 84 ? 16.498 -1.671 -9.186 1.00 78.75 84 VAL A N 1
ATOM 725 C CA . VAL A 1 84 ? 17.613 -1.471 -8.252 1.00 78.75 84 VAL A CA 1
ATOM 726 C C . VAL A 1 84 ? 18.088 -2.806 -7.684 1.00 78.75 84 VAL A C 1
ATOM 728 O O . VAL A 1 84 ? 19.284 -2.986 -7.530 1.00 78.75 84 VAL A O 1
ATOM 731 N N . GLU A 1 85 ? 17.194 -3.750 -7.393 1.00 74.69 85 GLU A N 1
ATOM 732 C CA . GLU A 1 85 ? 17.559 -5.087 -6.907 1.00 74.69 85 GLU A CA 1
ATOM 733 C C . GLU A 1 85 ? 18.267 -5.927 -7.986 1.00 74.69 85 GLU A C 1
ATOM 735 O O . GLU A 1 85 ? 19.270 -6.582 -7.707 1.00 74.69 85 GLU A O 1
ATOM 740 N N . GLU A 1 86 ? 17.796 -5.875 -9.232 1.00 69.25 86 GLU A N 1
ATOM 741 C CA . GLU A 1 86 ? 18.434 -6.511 -10.388 1.00 69.25 86 GLU A CA 1
ATOM 742 C C . GLU A 1 86 ? 19.769 -5.836 -10.722 1.00 69.25 86 GLU A C 1
ATOM 744 O O . GLU A 1 86 ? 20.772 -6.523 -10.896 1.00 69.25 86 GLU A O 1
ATOM 749 N N . GLY A 1 87 ? 19.809 -4.501 -10.727 1.00 60.31 87 GLY A N 1
ATOM 750 C CA . GLY A 1 87 ? 21.023 -3.719 -10.949 1.00 60.31 87 GLY A CA 1
ATOM 751 C C . GLY A 1 87 ? 22.045 -3.856 -9.821 1.00 60.31 87 GLY A C 1
ATOM 752 O O . GLY A 1 87 ? 23.229 -3.887 -10.093 1.00 60.31 87 GLY A O 1
ATOM 753 N N . ALA A 1 88 ? 21.633 -4.020 -8.563 1.00 56.50 88 ALA A N 1
ATOM 754 C CA . ALA A 1 88 ? 22.549 -4.277 -7.446 1.00 56.50 88 ALA A CA 1
ATOM 755 C C . ALA A 1 88 ? 23.193 -5.674 -7.501 1.00 56.50 88 ALA A C 1
ATOM 757 O O . ALA A 1 88 ? 24.225 -5.898 -6.869 1.00 56.50 88 ALA A O 1
ATOM 758 N N . ASN A 1 89 ? 22.596 -6.612 -8.245 1.00 52.59 89 ASN A N 1
ATOM 759 C CA . ASN A 1 89 ? 23.227 -7.889 -8.581 1.00 52.59 89 ASN A CA 1
ATOM 760 C C . ASN A 1 89 ? 24.162 -7.783 -9.802 1.00 52.59 89 ASN A C 1
ATOM 762 O O . ASN A 1 89 ? 24.881 -8.740 -10.095 1.00 52.59 89 ASN A O 1
ATOM 766 N N . ASP A 1 90 ? 24.176 -6.636 -10.485 1.00 47.81 90 ASP A N 1
ATOM 767 C CA . ASP A 1 90 ? 25.155 -6.274 -11.502 1.00 47.81 90 ASP A CA 1
ATOM 768 C C . ASP A 1 90 ? 26.298 -5.474 -10.831 1.00 47.81 90 ASP A C 1
ATOM 770 O O . ASP A 1 90 ? 26.053 -4.428 -10.220 1.00 47.81 90 ASP A O 1
ATOM 774 N N . PRO A 1 91 ? 27.561 -5.938 -10.873 1.00 53.06 91 PRO A N 1
ATOM 775 C CA . PRO A 1 91 ? 28.675 -5.287 -10.175 1.00 53.06 91 PRO A CA 1
ATOM 776 C C . PRO A 1 91 ? 28.995 -3.853 -10.643 1.00 53.06 91 PRO A C 1
ATOM 778 O O . PRO A 1 91 ? 29.884 -3.224 -10.072 1.00 53.06 91 PRO A O 1
ATOM 781 N N . GLU A 1 92 ? 28.300 -3.319 -11.651 1.00 50.88 92 GLU A N 1
ATOM 782 C CA . GLU A 1 92 ? 28.528 -1.982 -12.211 1.00 50.88 92 GLU A CA 1
ATOM 783 C C . GLU A 1 92 ? 27.662 -0.868 -11.569 1.00 50.88 92 GLU A C 1
ATOM 785 O O . GLU A 1 92 ? 27.892 0.316 -11.812 1.00 50.88 92 GLU A O 1
ATOM 790 N N . TYR A 1 93 ? 26.708 -1.204 -10.685 1.00 47.78 93 TYR A N 1
ATOM 791 C CA . TYR A 1 93 ? 25.766 -0.245 -10.070 1.00 47.78 93 TYR A CA 1
ATOM 792 C C . TYR A 1 93 ? 26.140 0.245 -8.656 1.00 47.78 93 TYR A C 1
ATOM 794 O O . TYR A 1 93 ? 25.300 0.778 -7.930 1.00 47.78 93 TYR A O 1
ATOM 802 N N . THR A 1 94 ? 27.409 0.148 -8.257 1.00 46.12 94 THR A N 1
ATOM 803 C CA . THR A 1 94 ? 27.938 0.747 -7.011 1.00 46.12 94 THR A CA 1
ATOM 804 C C . THR A 1 94 ? 28.268 2.246 -7.135 1.00 46.12 94 THR A C 1
ATOM 806 O O . THR A 1 94 ? 29.120 2.752 -6.412 1.00 46.12 94 THR A O 1
ATOM 809 N N . LEU A 1 95 ? 27.615 2.988 -8.040 1.00 49.31 95 LEU A N 1
ATOM 810 C CA . LEU A 1 95 ? 28.010 4.363 -8.404 1.00 49.31 95 LEU A CA 1
ATOM 811 C C . LEU A 1 95 ? 26.992 5.468 -8.083 1.00 49.31 95 LEU A C 1
ATOM 813 O O . LEU A 1 95 ? 27.154 6.599 -8.530 1.00 49.31 95 LEU A O 1
ATOM 817 N N . PHE A 1 96 ? 25.987 5.193 -7.251 1.00 45.62 96 PHE A N 1
ATOM 818 C CA . PHE A 1 96 ? 25.218 6.255 -6.587 1.00 45.62 96 PHE A CA 1
ATOM 819 C C . PHE A 1 96 ? 25.409 6.183 -5.076 1.00 45.62 96 PHE A C 1
ATOM 821 O O . PHE A 1 96 ? 24.459 6.006 -4.318 1.00 45.62 96 PHE A O 1
ATOM 828 N N . ASP A 1 97 ? 26.666 6.327 -4.661 1.00 48.28 97 ASP A N 1
ATOM 829 C CA . ASP A 1 97 ? 27.003 6.756 -3.311 1.00 48.28 97 ASP A CA 1
ATOM 830 C C . ASP A 1 97 ? 26.989 8.300 -3.301 1.00 48.28 97 ASP A C 1
ATOM 832 O O . ASP A 1 97 ? 27.826 8.917 -3.970 1.00 48.28 97 ASP A O 1
ATOM 836 N N . PRO A 1 98 ? 26.028 8.970 -2.634 1.00 49.03 98 PRO A N 1
ATOM 837 C CA . PRO A 1 98 ? 25.919 10.433 -2.648 1.00 49.03 98 PRO A CA 1
ATOM 838 C C . PRO A 1 98 ? 27.099 11.159 -1.980 1.00 49.03 98 PRO A C 1
ATOM 840 O O . PRO A 1 98 ? 27.143 12.388 -2.004 1.00 49.03 98 PRO A O 1
ATOM 843 N N . GLU A 1 99 ? 28.039 10.434 -1.368 1.00 53.41 99 GLU A N 1
ATOM 844 C CA . GLU A 1 99 ? 29.120 11.011 -0.563 1.00 53.41 99 GLU A CA 1
ATOM 845 C C . GLU A 1 99 ? 30.363 11.466 -1.356 1.00 53.41 99 GLU A C 1
ATOM 847 O O . GLU A 1 99 ? 31.226 12.114 -0.776 1.00 53.41 99 GLU A O 1
ATOM 852 N N . HIS A 1 100 ? 30.451 11.247 -2.676 1.00 50.53 100 HIS A N 1
ATOM 853 C CA . HIS A 1 100 ? 31.628 11.652 -3.477 1.00 50.53 100 HIS A CA 1
ATOM 854 C C . HIS A 1 100 ? 31.449 12.925 -4.333 1.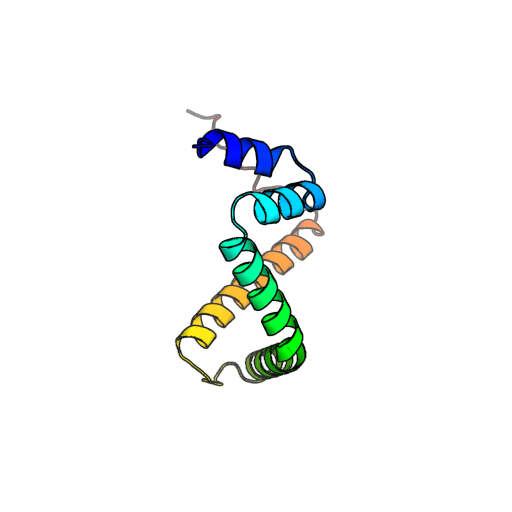00 50.53 100 HIS A C 1
ATOM 856 O O . HIS A 1 100 ? 32.226 13.165 -5.252 1.00 50.53 100 HIS A O 1
ATOM 862 N N . MET A 1 101 ? 30.466 13.785 -4.039 1.00 46.53 101 MET A N 1
ATOM 863 C CA . MET A 1 101 ? 30.305 15.087 -4.720 1.00 46.53 101 MET A CA 1
ATOM 864 C C . MET A 1 101 ? 30.808 16.290 -3.902 1.00 46.53 101 MET A C 1
ATOM 866 O O . MET A 1 101 ? 30.277 17.385 -4.039 1.00 46.53 101 MET A O 1
ATOM 870 N N . ASN A 1 102 ? 31.831 16.115 -3.059 1.00 50.81 102 ASN A N 1
ATOM 871 C CA . ASN A 1 102 ? 32.495 17.233 -2.375 1.00 50.81 102 ASN A CA 1
ATOM 872 C C . ASN A 1 102 ? 34.014 17.039 -2.302 1.00 50.81 102 ASN A C 1
ATOM 874 O O . ASN A 1 102 ? 34.577 17.045 -1.218 1.00 50.81 102 ASN A O 1
ATOM 878 N N . GLU A 1 103 ? 34.680 16.879 -3.438 1.00 46.75 103 GLU A N 1
ATOM 879 C CA . GLU A 1 103 ? 36.119 17.137 -3.550 1.00 46.75 103 GLU A CA 1
ATOM 880 C C . GLU A 1 103 ? 36.404 17.501 -5.007 1.00 46.75 103 GLU A C 1
ATOM 882 O O . GLU 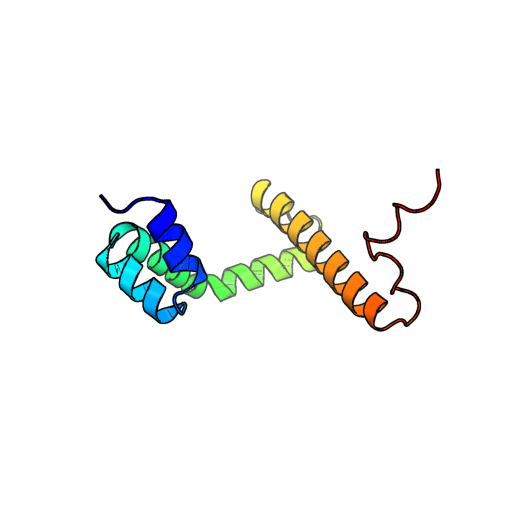A 1 103 ? 36.682 16.641 -5.829 1.00 46.75 103 GLU A O 1
ATOM 887 N N . ASP A 1 104 ? 36.143 18.767 -5.343 1.00 45.69 104 ASP A N 1
ATOM 888 C CA . ASP A 1 104 ? 36.899 19.565 -6.318 1.00 45.69 104 ASP A CA 1
ATOM 889 C C . ASP A 1 104 ? 36.155 20.886 -6.559 1.00 45.69 104 ASP A C 1
ATOM 891 O O . ASP A 1 104 ? 35.288 20.980 -7.429 1.00 45.69 104 ASP A O 1
ATOM 895 N N . THR A 1 105 ? 36.454 21.903 -5.742 1.00 40.47 105 THR A N 1
ATOM 896 C CA . THR A 1 105 ? 36.822 23.281 -6.146 1.00 40.47 105 THR A CA 1
ATOM 897 C C . THR A 1 105 ? 37.259 24.064 -4.908 1.00 40.47 105 THR A C 1
ATOM 899 O O . THR A 1 105 ? 36.484 24.099 -3.926 1.00 40.47 105 THR A O 1
#

Organism: NCBI:txid1070528

Sequence (105 aa):
MMNDMDKLTMEMFMNKKLYHRFIEKTDPKKYDEQQTYIRNMKKYQEKILSITRQYLENPHLQITTELNQMFSDYCKTCVKYFQVEEGANDPEYTLFDPEHMNEDT

pLDDT: mean 72.31, std 12.9, range [40.47, 89.56]

Radius of gyration: 21.26 Å; chains: 1; bounding box: 49×35×48 Å

Foldseek 3Di:
DDDPVNLVVCVVPDDPVVNLVVCCVPPVPVSVVVVVVVVVCVVCVVVVVVVLVVCVVDVPDPPDPVCNVVSVVVVVVVVVVVCVVVVVVPPPPPPPPVPPPPPDD